Protein AF-A0A0N5BIV9-F1 (afdb_monomer)

InterPro domains:
  IPR013087 Zinc finger C2H2-type [PS00028] (27-48)
  IPR013087 Zinc finger C2H2-type [SM00355] (25-48)
  IPR013087 Zinc finger C2H2-type [SM00355] (54-78)

Structure (mmCIF, N/CA/C/O backbone):
data_AF-A0A0N5BIV9-F1
#
_entry.id   AF-A0A0N5BIV9-F1
#
loop_
_atom_site.group_PDB
_atom_site.id
_atom_site.type_symbol
_atom_site.label_atom_id
_atom_site.label_alt_id
_atom_site.label_comp_id
_atom_site.label_asym_id
_atom_site.label_entity_id
_atom_site.label_seq_id
_atom_site.pdbx_PDB_ins_code
_atom_site.Cartn_x
_atom_site.Cartn_y
_atom_site.Cartn_z
_atom_site.occupancy
_atom_site.B_iso_or_equiv
_atom_site.auth_seq_id
_atom_site.auth_comp_id
_atom_site.auth_asym_id
_atom_site.auth_atom_id
_atom_site.pdbx_PDB_model_num
ATOM 1 N N . MET A 1 1 ? 10.560 -9.118 21.657 1.00 42.44 1 MET A N 1
ATOM 2 C CA . MET A 1 1 ? 9.622 -9.494 22.736 1.00 42.44 1 MET A CA 1
ATOM 3 C C . MET A 1 1 ? 8.226 -9.372 22.147 1.00 42.44 1 MET A C 1
ATOM 5 O O . MET A 1 1 ? 7.942 -8.328 21.583 1.00 42.44 1 MET A O 1
ATOM 9 N N . THR A 1 2 ? 7.422 -10.437 22.108 1.00 49.38 2 THR A N 1
ATOM 10 C CA . THR A 1 2 ? 6.060 -10.320 21.550 1.00 49.38 2 THR A CA 1
ATOM 11 C C . THR A 1 2 ? 5.206 -9.663 22.619 1.00 49.38 2 THR A C 1
ATOM 13 O O . THR A 1 2 ? 5.054 -10.255 23.685 1.00 49.38 2 THR A O 1
ATOM 16 N N . ASP A 1 3 ? 4.745 -8.447 22.349 1.00 74.81 3 ASP A N 1
ATOM 17 C CA . ASP A 1 3 ? 4.015 -7.609 23.294 1.00 74.81 3 ASP A CA 1
ATOM 18 C C . ASP A 1 3 ? 2.795 -8.360 23.857 1.00 74.81 3 ASP A C 1
ATOM 20 O O . ASP A 1 3 ? 1.987 -8.917 23.104 1.00 74.81 3 ASP A O 1
ATOM 24 N N . ILE A 1 4 ? 2.699 -8.440 25.187 1.00 77.00 4 ILE A N 1
ATOM 25 C CA . ILE A 1 4 ? 1.570 -9.073 25.877 1.00 77.00 4 ILE A CA 1
ATOM 26 C C . ILE A 1 4 ? 0.255 -8.370 25.521 1.00 77.00 4 ILE A C 1
ATOM 28 O O . ILE A 1 4 ? -0.771 -9.039 25.414 1.00 77.00 4 ILE A O 1
ATOM 32 N N . LEU A 1 5 ? 0.305 -7.063 25.234 1.00 71.06 5 LEU A N 1
ATOM 33 C CA . LEU A 1 5 ? -0.835 -6.270 24.784 1.00 71.06 5 LEU A CA 1
ATOM 34 C C . LEU A 1 5 ? -1.328 -6.750 23.417 1.00 71.06 5 LEU A C 1
ATOM 36 O O . LEU A 1 5 ? -2.511 -7.046 23.263 1.00 71.06 5 LEU A O 1
ATOM 40 N N . PHE A 1 6 ? -0.418 -6.945 22.454 1.00 73.31 6 PHE A N 1
ATOM 41 C CA . PHE A 1 6 ? -0.764 -7.463 21.125 1.00 73.31 6 PHE A CA 1
ATOM 42 C C . PHE A 1 6 ? -1.453 -8.831 21.217 1.00 73.31 6 PHE A C 1
ATOM 44 O O . PHE A 1 6 ? -2.481 -9.066 20.585 1.00 73.31 6 PHE A O 1
ATOM 51 N N . LYS A 1 7 ? -0.902 -9.747 22.026 1.00 75.50 7 LYS A N 1
ATOM 52 C CA . LYS A 1 7 ? -1.522 -11.064 22.238 1.00 75.50 7 LYS A CA 1
ATOM 53 C C . LYS A 1 7 ? -2.877 -10.948 22.938 1.00 75.50 7 LYS A C 1
ATOM 55 O O . LYS A 1 7 ? -3.782 -11.693 22.580 1.00 75.50 7 LYS A O 1
ATOM 60 N N . GLY A 1 8 ? -3.021 -10.045 23.905 1.00 75.50 8 GLY A N 1
ATOM 61 C CA . GLY A 1 8 ? -4.286 -9.794 24.594 1.00 75.50 8 GLY A CA 1
ATOM 62 C C . GLY A 1 8 ? -5.390 -9.373 23.626 1.00 75.50 8 GLY A C 1
ATOM 63 O O . GLY A 1 8 ? -6.427 -10.027 23.576 1.00 75.50 8 GLY A O 1
ATOM 64 N N . PHE A 1 9 ? -5.138 -8.358 22.793 1.00 76.88 9 PHE A N 1
ATOM 65 C CA . PHE A 1 9 ? -6.113 -7.887 21.803 1.00 76.88 9 PHE A CA 1
ATOM 66 C C . PHE A 1 9 ? -6.500 -8.961 20.782 1.00 76.88 9 PHE A C 1
ATOM 68 O O . PHE A 1 9 ? -7.680 -9.095 20.469 1.00 76.88 9 PHE A O 1
ATOM 75 N N . MET A 1 10 ? -5.536 -9.767 20.323 1.00 75.69 10 MET A N 1
ATOM 76 C CA . MET A 1 10 ? -5.820 -10.906 19.443 1.00 75.69 10 MET A CA 1
ATOM 77 C C . MET A 1 10 ? -6.778 -11.914 20.091 1.00 75.69 10 MET A C 1
ATOM 79 O O . MET A 1 10 ? -7.756 -12.308 19.469 1.00 75.69 10 MET A O 1
ATOM 83 N N . ASN A 1 11 ? -6.531 -12.295 21.350 1.00 76.75 11 ASN A N 1
ATOM 84 C CA . ASN A 1 11 ? -7.401 -13.241 22.055 1.00 76.75 11 ASN A CA 1
ATOM 85 C C . ASN A 1 11 ? -8.810 -12.673 22.283 1.00 76.75 11 ASN A C 1
ATOM 87 O O . ASN A 1 11 ? -9.779 -13.415 22.194 1.00 76.75 11 ASN A O 1
ATOM 91 N N . ILE A 1 12 ? -8.939 -11.370 22.567 1.00 73.88 12 ILE A N 1
ATOM 92 C CA . ILE A 1 12 ? -10.255 -10.724 22.705 1.00 73.88 12 ILE A CA 1
ATOM 93 C C . ILE A 1 12 ? -11.030 -10.832 21.388 1.00 73.88 12 ILE A C 1
ATOM 95 O O . ILE A 1 12 ? -12.184 -11.241 21.406 1.00 73.88 12 ILE A O 1
ATOM 99 N N . HIS A 1 13 ? -10.401 -10.524 20.253 1.00 76.25 13 HIS A N 1
ATOM 100 C CA . HIS A 1 13 ? -11.038 -10.665 18.943 1.00 76.25 13 HIS A CA 1
ATOM 101 C C . HIS A 1 13 ? -11.454 -12.107 18.639 1.00 76.25 13 HIS A C 1
ATOM 103 O O . HIS A 1 13 ? -12.573 -12.336 18.194 1.00 76.25 13 HIS A O 1
ATOM 109 N N . ASP A 1 14 ? -10.587 -13.084 18.915 1.00 77.88 14 ASP A N 1
ATOM 110 C CA . ASP A 1 14 ? -10.895 -14.496 18.660 1.00 77.88 14 ASP A CA 1
ATOM 111 C C . ASP A 1 14 ? -12.094 -14.989 19.495 1.00 77.88 14 ASP A C 1
ATOM 113 O O . ASP A 1 14 ? -12.848 -15.851 19.046 1.00 77.88 14 ASP A O 1
ATOM 117 N N . CYS A 1 15 ? -12.300 -14.420 20.688 1.00 77.06 15 CYS A N 1
ATOM 118 C CA . CYS A 1 15 ? -13.459 -14.697 21.540 1.00 77.06 15 CYS A CA 1
ATOM 119 C C . CYS A 1 15 ? -14.730 -13.927 21.137 1.00 77.06 15 CYS A C 1
ATOM 121 O O . CYS A 1 15 ? -15.825 -14.389 21.451 1.00 77.06 15 CYS A O 1
ATOM 123 N N . PHE A 1 16 ? -14.593 -12.766 20.490 1.00 77.00 16 PHE A N 1
ATOM 124 C CA . PHE A 1 16 ? -15.677 -11.817 20.203 1.00 77.00 16 PHE A CA 1
ATOM 125 C C . PHE A 1 16 ? -15.587 -11.269 18.761 1.00 77.00 16 PHE A C 1
ATOM 127 O O . PHE A 1 16 ? -15.399 -10.062 18.570 1.00 77.00 16 PHE A O 1
ATOM 134 N N . PRO A 1 17 ? -15.674 -12.130 17.730 1.00 74.06 17 PRO A N 1
ATOM 135 C CA . PRO A 1 17 ? -15.401 -11.758 16.338 1.00 74.06 17 PRO A CA 1
ATOM 136 C C . PRO A 1 17 ? -16.396 -10.748 15.739 1.00 74.06 17 PRO A C 1
ATOM 138 O O . PRO A 1 17 ? -16.116 -10.136 14.710 1.00 74.06 17 PRO A O 1
ATOM 141 N N . GLU A 1 18 ? -17.565 -10.574 16.350 1.00 73.56 18 GLU A N 1
ATOM 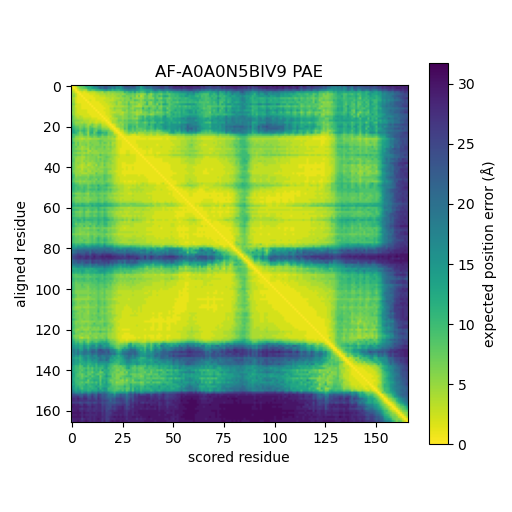142 C CA . GLU A 1 18 ? -18.606 -9.632 15.937 1.00 73.56 18 GLU A CA 1
ATOM 143 C C . GLU A 1 18 ? -18.334 -8.182 16.372 1.00 73.56 18 GLU A C 1
ATOM 145 O O . GLU A 1 18 ? -18.956 -7.256 15.846 1.00 73.56 18 GLU A O 1
ATOM 150 N N . TYR A 1 19 ? -17.400 -7.964 17.305 1.00 68.31 19 TYR A N 1
ATOM 151 C CA . TYR A 1 19 ? -17.056 -6.641 17.819 1.00 68.31 19 TYR A CA 1
ATOM 152 C C . TYR A 1 19 ? -15.737 -6.128 17.230 1.00 68.31 19 TYR A C 1
ATOM 154 O O . TYR A 1 19 ? -14.719 -6.820 17.202 1.00 68.31 19 TYR A O 1
ATOM 162 N N . VAL A 1 20 ? -15.721 -4.858 16.811 1.00 64.44 20 VAL A N 1
ATOM 163 C CA . VAL A 1 20 ? -14.498 -4.199 16.327 1.00 64.44 20 VAL A CA 1
ATOM 164 C C . VAL A 1 20 ? -13.609 -3.825 17.515 1.00 64.44 20 VAL A C 1
ATOM 166 O O . VAL A 1 20 ? -13.889 -2.873 18.247 1.00 64.44 20 VAL A O 1
ATOM 169 N N . VAL A 1 21 ? -12.505 -4.550 17.694 1.00 65.06 21 VAL A N 1
ATOM 170 C CA . VAL A 1 21 ? -11.506 -4.283 18.741 1.00 65.06 21 VAL A CA 1
ATOM 171 C C . VAL A 1 21 ? -10.509 -3.223 18.270 1.00 65.06 21 VAL A C 1
ATOM 173 O O . VAL A 1 21 ? -9.373 -3.530 17.914 1.00 65.06 21 VAL A O 1
ATOM 176 N N . CYS A 1 22 ? -10.925 -1.955 18.302 1.00 65.19 22 CYS A N 1
ATOM 177 C CA . CYS A 1 22 ? -10.060 -0.835 17.928 1.00 65.19 22 CYS A CA 1
ATOM 178 C C . CYS A 1 22 ? -8.778 -0.841 18.777 1.00 65.19 22 CYS A C 1
ATOM 180 O O . CYS A 1 22 ? -8.803 -0.550 19.972 1.00 65.19 22 CYS A O 1
ATOM 182 N N . SER A 1 23 ? -7.662 -1.197 18.148 1.00 68.50 23 SER A N 1
ATOM 183 C CA . SER A 1 23 ? -6.342 -1.287 18.768 1.00 68.50 23 SER A CA 1
ATOM 184 C C . SER A 1 23 ? -5.315 -0.631 17.859 1.00 68.50 23 SER A C 1
ATOM 186 O O . SER A 1 23 ? -5.532 -0.477 16.657 1.00 68.50 23 SER A O 1
ATOM 188 N N . ASP A 1 24 ? -4.173 -0.277 18.431 1.00 70.44 24 ASP A N 1
ATOM 189 C CA . ASP A 1 24 ? -3.057 0.362 17.738 1.00 70.44 24 ASP A CA 1
ATOM 190 C C . ASP A 1 24 ? -2.395 -0.514 16.664 1.00 70.44 24 ASP A C 1
ATOM 192 O O . ASP A 1 24 ? -1.540 -0.054 15.909 1.00 70.44 24 ASP A O 1
ATOM 196 N N . PHE A 1 25 ? -2.814 -1.780 16.571 1.00 82.06 25 PHE A N 1
ATOM 197 C CA . PHE A 1 25 ? -2.271 -2.782 15.664 1.00 82.06 25 PHE A CA 1
ATOM 198 C C . PHE A 1 25 ? -3.262 -3.279 14.607 1.00 82.06 25 PHE A C 1
ATOM 200 O O . PHE A 1 25 ? -2.867 -4.101 13.776 1.00 82.06 25 PHE A O 1
ATOM 207 N N . GLN A 1 26 ? -4.526 -2.846 14.636 1.00 84.38 26 GLN A N 1
ATOM 208 C CA . GLN A 1 26 ? -5.590 -3.391 13.787 1.00 84.38 26 GLN A CA 1
ATOM 209 C C . GLN A 1 26 ? -6.004 -2.412 12.687 1.00 84.38 26 GLN A C 1
ATOM 211 O O . GLN A 1 26 ? -6.285 -1.247 12.954 1.00 84.38 26 GLN A O 1
ATOM 216 N N . CYS A 1 27 ? -6.094 -2.905 11.449 1.00 88.31 27 CYS A N 1
ATOM 217 C CA . CYS A 1 27 ? -6.726 -2.163 10.365 1.00 88.31 27 CYS A CA 1
ATOM 218 C C . CYS A 1 27 ? -8.238 -2.124 10.593 1.00 88.31 27 CYS A C 1
ATOM 220 O O . CYS A 1 27 ? -8.877 -3.177 10.614 1.00 88.31 27 CYS A O 1
ATOM 222 N N . ILE A 1 28 ? -8.817 -0.931 10.712 1.00 86.19 28 ILE A N 1
ATOM 223 C CA . ILE A 1 28 ? -10.250 -0.786 11.006 1.00 86.19 28 ILE A CA 1
ATOM 224 C C . ILE A 1 28 ? -11.161 -1.207 9.844 1.00 86.19 28 ILE A C 1
ATOM 226 O O . ILE A 1 28 ? -12.323 -1.519 10.070 1.00 86.19 28 ILE A O 1
ATOM 230 N N . GLU A 1 29 ? -10.649 -1.236 8.609 1.00 86.62 29 GLU A N 1
ATOM 231 C CA . GLU A 1 29 ? -11.449 -1.603 7.433 1.00 86.62 29 GLU A CA 1
ATOM 232 C C . GLU A 1 29 ? -11.529 -3.123 7.233 1.00 86.62 29 GLU A C 1
ATOM 234 O O . GLU A 1 29 ? -12.588 -3.648 6.903 1.00 86.62 29 GLU A O 1
ATOM 239 N N . CYS A 1 30 ? -10.422 -3.851 7.431 1.00 88.38 30 CYS A N 1
ATOM 240 C CA . CYS A 1 30 ? -10.367 -5.296 7.164 1.00 88.38 30 CYS A CA 1
ATOM 241 C C . CYS A 1 30 ? -10.124 -6.173 8.401 1.00 88.38 30 CYS A C 1
ATOM 243 O O . CYS A 1 30 ? -10.023 -7.393 8.274 1.00 88.38 30 CYS A O 1
ATOM 245 N N . GLY A 1 31 ? -9.963 -5.571 9.580 1.00 84.38 31 GLY A N 1
ATOM 246 C CA . GLY A 1 31 ? -9.767 -6.264 10.853 1.00 84.38 31 GLY A CA 1
ATOM 247 C C . GLY A 1 31 ? -8.408 -6.950 11.029 1.00 84.38 31 GLY A C 1
ATOM 248 O O . GLY A 1 31 ? -8.179 -7.585 12.056 1.00 84.38 31 GLY A O 1
ATOM 249 N N . ARG A 1 32 ? -7.485 -6.852 10.058 1.00 86.62 32 ARG A N 1
ATOM 250 C CA . ARG A 1 32 ? -6.174 -7.523 10.121 1.00 86.62 32 ARG A CA 1
ATOM 251 C C . ARG A 1 32 ? -5.216 -6.836 11.092 1.00 86.62 32 ARG A C 1
ATOM 253 O O . ARG A 1 32 ? -5.141 -5.610 11.143 1.00 86.62 32 ARG A O 1
ATOM 260 N N . TYR A 1 33 ? -4.417 -7.649 11.780 1.00 86.50 33 TYR A N 1
ATOM 261 C CA . TYR A 1 33 ? -3.467 -7.208 12.799 1.00 86.50 33 TYR A CA 1
ATOM 262 C 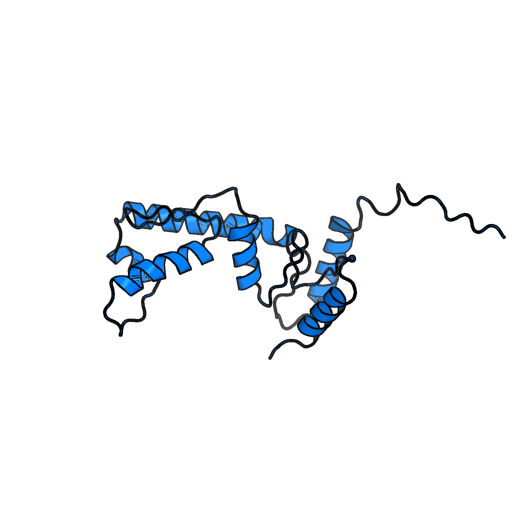C . TYR A 1 33 ? -2.019 -7.182 12.303 1.00 86.50 33 TYR A C 1
ATOM 264 O O . TYR A 1 33 ? -1.558 -8.104 11.625 1.00 86.50 33 TYR A O 1
ATOM 272 N N . TYR A 1 34 ? -1.266 -6.163 12.720 1.00 87.31 34 TYR A N 1
ATOM 273 C CA . TYR A 1 34 ? 0.121 -5.942 12.321 1.00 87.31 34 TYR A CA 1
ATOM 274 C C . TYR A 1 34 ? 0.983 -5.521 13.508 1.00 87.31 34 TYR A C 1
ATOM 276 O O . TYR A 1 34 ? 0.724 -4.531 14.175 1.00 87.31 34 TYR A O 1
ATOM 284 N N . ARG A 1 35 ? 2.085 -6.240 13.732 1.00 81.25 35 ARG A N 1
ATOM 285 C CA . ARG A 1 35 ? 2.996 -6.008 14.871 1.00 81.25 35 ARG A CA 1
ATOM 286 C C . ARG A 1 35 ? 3.977 -4.847 14.677 1.00 81.25 35 ARG A C 1
ATOM 288 O O . ARG A 1 35 ? 4.906 -4.702 15.461 1.00 81.25 35 ARG A O 1
ATOM 295 N N . SER A 1 36 ? 3.882 -4.107 13.574 1.00 85.06 36 SER A N 1
ATOM 296 C CA . SER A 1 36 ? 4.815 -3.018 13.274 1.00 85.06 36 SER A CA 1
ATOM 297 C C . SER A 1 36 ? 4.218 -2.020 12.291 1.00 85.06 36 SER A C 1
ATOM 299 O O . SER A 1 36 ? 3.517 -2.418 11.359 1.00 85.06 36 SER A O 1
ATOM 301 N N . VAL A 1 37 ? 4.617 -0.752 12.422 1.00 87.19 37 VAL A N 1
ATOM 302 C CA . VAL A 1 37 ? 4.273 0.329 11.481 1.00 87.19 37 VAL A CA 1
ATOM 303 C C . VAL A 1 37 ? 4.675 -0.020 10.047 1.00 87.19 37 VAL A C 1
ATOM 305 O O . VAL A 1 37 ? 3.921 0.221 9.109 1.00 87.19 37 VAL A O 1
ATOM 308 N N . LYS A 1 38 ? 5.835 -0.663 9.852 1.00 89.56 38 LYS A N 1
ATOM 309 C CA . LYS A 1 38 ? 6.255 -1.145 8.526 1.00 89.56 38 LYS A CA 1
ATOM 310 C C . LYS A 1 38 ? 5.258 -2.157 7.949 1.00 89.56 38 LYS A C 1
ATOM 312 O O . LYS A 1 38 ? 4.935 -2.079 6.769 1.00 89.56 38 LYS A O 1
ATOM 317 N N . GLY A 1 39 ? 4.764 -3.085 8.770 1.00 91.50 39 GLY A N 1
ATOM 318 C CA . GLY A 1 39 ? 3.742 -4.058 8.374 1.00 91.50 39 GLY A CA 1
ATOM 319 C C . GLY A 1 39 ? 2.396 -3.409 8.043 1.00 91.50 39 GLY A C 1
ATOM 320 O O . GLY A 1 39 ? 1.764 -3.795 7.066 1.00 91.50 39 GLY A O 1
ATOM 321 N N . MET A 1 40 ? 2.002 -2.380 8.793 1.00 91.88 40 MET A N 1
ATOM 322 C CA . MET A 1 40 ? 0.794 -1.590 8.527 1.00 91.88 40 MET A CA 1
ATOM 323 C C . MET A 1 40 ? 0.896 -0.836 7.194 1.00 91.88 40 MET A C 1
ATOM 325 O O . MET A 1 40 ? 0.006 -0.937 6.355 1.00 91.88 40 MET A O 1
ATOM 329 N N . LYS A 1 41 ? 2.017 -0.141 6.951 1.00 93.50 41 LYS A N 1
ATOM 330 C CA . LYS A 1 41 ? 2.281 0.574 5.687 1.00 93.50 41 LYS A CA 1
ATOM 331 C C . LYS A 1 41 ? 2.329 -0.375 4.496 1.00 93.50 41 LYS A C 1
ATOM 333 O O . LYS A 1 41 ? 1.766 -0.073 3.447 1.00 93.50 41 LYS A O 1
ATOM 338 N N . TYR A 1 42 ? 2.963 -1.537 4.675 1.00 94.62 42 TYR A N 1
ATOM 339 C CA . TYR A 1 42 ? 2.914 -2.626 3.706 1.00 94.62 42 TYR A CA 1
ATOM 340 C C . TYR A 1 42 ? 1.446 -2.974 3.408 1.00 94.62 42 TYR A C 1
ATOM 342 O O . TYR A 1 42 ? 0.996 -2.854 2.273 1.00 94.62 42 TYR A O 1
ATOM 350 N N . HIS A 1 43 ? 0.661 -3.325 4.419 1.00 95.00 43 HIS A N 1
ATOM 351 C CA . HIS A 1 43 ? -0.738 -3.693 4.233 1.00 95.00 43 HIS A CA 1
ATOM 352 C C . HIS A 1 43 ? -1.568 -2.641 3.487 1.00 95.00 43 HIS A C 1
ATOM 354 O O . HIS A 1 43 ? -2.210 -2.991 2.496 1.00 95.00 43 HIS A O 1
ATOM 360 N N . ILE A 1 44 ? -1.506 -1.372 3.900 1.00 95.50 44 ILE A N 1
ATOM 361 C CA . ILE A 1 44 ? -2.229 -0.278 3.237 1.00 95.50 44 ILE A CA 1
ATOM 362 C C . ILE A 1 44 ? -1.855 -0.214 1.757 1.00 95.50 44 ILE A C 1
ATOM 364 O O . ILE A 1 44 ? -2.739 -0.180 0.906 1.00 95.50 44 ILE A O 1
ATOM 368 N N . GLY A 1 45 ? -0.556 -0.258 1.443 1.00 95.62 45 GLY A N 1
ATOM 369 C CA . GLY A 1 45 ? -0.062 -0.194 0.069 1.00 95.62 45 GLY A CA 1
ATOM 370 C C . GLY A 1 45 ? -0.579 -1.312 -0.846 1.00 95.62 45 GLY A C 1
ATOM 371 O O . GLY A 1 45 ? -0.712 -1.097 -2.043 1.00 95.62 45 GLY A O 1
ATOM 372 N N . VAL A 1 46 ? -0.881 -2.499 -0.312 1.00 93.81 46 VAL A N 1
ATOM 373 C CA . VAL A 1 46 ? -1.398 -3.630 -1.113 1.00 93.81 46 VAL A CA 1
ATOM 374 C C . VAL A 1 46 ? -2.907 -3.673 -1.167 1.00 93.81 46 VAL A C 1
ATOM 376 O O . VAL A 1 46 ? -3.465 -4.008 -2.205 1.00 93.81 46 VAL A O 1
ATOM 379 N N . CYS A 1 47 ? -3.553 -3.441 -0.031 1.00 94.75 47 CYS A N 1
ATOM 380 C CA . CYS A 1 47 ? -4.963 -3.763 0.132 1.00 94.75 47 CYS A CA 1
ATOM 381 C C . CYS A 1 47 ? -5.872 -2.558 -0.097 1.00 94.75 47 CYS A C 1
ATOM 383 O O . CYS A 1 47 ? -7.016 -2.750 -0.493 1.00 94.75 47 CYS A O 1
ATOM 385 N N . HIS A 1 48 ? -5.381 -1.343 0.153 1.00 94.81 48 HIS A N 1
ATOM 386 C CA . HIS A 1 48 ? -6.239 -0.159 0.237 1.00 94.81 48 HIS A CA 1
ATOM 387 C C . HIS A 1 48 ? -5.763 1.012 -0.631 1.00 94.81 48 HIS A C 1
ATOM 389 O O . HIS A 1 48 ? -6.560 1.849 -1.057 1.00 94.81 48 HIS A O 1
ATOM 395 N N . GLN A 1 49 ? -4.469 1.085 -0.937 1.00 93.88 49 GLN A N 1
ATOM 396 C CA . GLN A 1 49 ? -3.930 2.080 -1.850 1.00 93.88 49 GLN A CA 1
ATOM 397 C C . GLN A 1 49 ? -4.212 1.652 -3.296 1.00 93.88 49 GLN A C 1
ATOM 399 O O . GLN A 1 49 ? -3.623 0.696 -3.786 1.00 93.88 49 GLN A O 1
ATOM 404 N N . ASN A 1 50 ? -5.087 2.396 -3.979 1.00 92.19 50 ASN A N 1
ATOM 405 C CA . ASN A 1 50 ? -5.427 2.165 -5.393 1.00 92.19 50 ASN A CA 1
ATOM 406 C C . ASN A 1 50 ? -5.183 3.395 -6.289 1.00 92.19 50 ASN A C 1
ATOM 408 O O . ASN A 1 50 ? -5.522 3.392 -7.469 1.00 92.19 50 ASN A O 1
ATOM 412 N N . VAL A 1 51 ? -4.619 4.475 -5.736 1.00 94.81 51 VAL A N 1
ATOM 413 C CA . VAL A 1 51 ? -4.442 5.762 -6.439 1.00 94.81 51 VAL A CA 1
ATOM 414 C C . VAL A 1 51 ? -3.217 5.752 -7.354 1.00 94.81 51 VAL A C 1
ATOM 416 O O . VAL A 1 51 ? -3.194 6.415 -8.387 1.00 94.81 51 VAL A O 1
ATOM 419 N N . ILE A 1 52 ? -2.172 5.026 -6.961 1.00 95.75 52 ILE A N 1
ATOM 420 C CA . ILE A 1 52 ? -0.888 4.969 -7.660 1.00 95.75 52 ILE A CA 1
ATOM 421 C C . ILE A 1 52 ? -0.646 3.515 -8.004 1.00 95.75 52 ILE A C 1
ATOM 423 O O . ILE A 1 52 ? -0.746 2.653 -7.145 1.00 95.75 52 ILE A O 1
ATOM 427 N N . THR A 1 53 ? -0.305 3.242 -9.255 1.00 96.62 53 THR A N 1
ATOM 428 C CA . THR A 1 53 ? 0.163 1.919 -9.657 1.00 96.62 53 THR A CA 1
ATOM 429 C C . THR A 1 53 ? 1.670 1.971 -9.828 1.00 96.62 53 THR A C 1
ATOM 431 O O . THR A 1 53 ? 2.184 2.748 -10.630 1.00 96.62 53 THR A O 1
ATOM 434 N N . ILE A 1 54 ? 2.372 1.144 -9.065 1.00 97.44 54 ILE A N 1
ATOM 435 C CA . ILE A 1 54 ? 3.808 0.926 -9.180 1.00 97.44 54 ILE A CA 1
ATOM 436 C C . ILE A 1 54 ? 4.000 -0.330 -10.020 1.00 97.44 54 ILE A C 1
ATOM 438 O O . ILE A 1 54 ? 3.635 -1.425 -9.590 1.00 97.44 54 ILE A O 1
ATOM 442 N N . ASN A 1 55 ? 4.559 -0.161 -11.214 1.00 97.69 55 ASN A N 1
ATOM 443 C CA . ASN A 1 55 ? 4.888 -1.265 -12.111 1.00 97.69 55 ASN A CA 1
ATOM 444 C C . ASN A 1 55 ? 6.304 -1.771 -11.833 1.00 97.69 55 ASN A C 1
ATOM 446 O O . ASN A 1 55 ? 7.183 -0.995 -11.453 1.00 97.69 55 ASN A O 1
ATOM 450 N N . CYS A 1 56 ? 6.534 -3.064 -12.047 1.00 97.44 56 CYS A N 1
ATOM 451 C CA . CYS A 1 56 ? 7.882 -3.616 -12.035 1.00 97.44 56 CYS A CA 1
ATOM 452 C C . CYS A 1 56 ? 8.747 -2.975 -13.146 1.00 97.44 56 CYS A C 1
ATOM 454 O O . CYS A 1 56 ? 8.259 -2.812 -14.262 1.00 97.44 56 CYS A O 1
ATOM 456 N N . PRO A 1 57 ? 10.017 -2.614 -12.875 1.00 97.19 57 PRO A N 1
ATOM 457 C CA . PRO A 1 57 ? 10.898 -1.995 -13.869 1.00 97.19 57 PRO A CA 1
ATOM 458 C C . PRO A 1 57 ? 11.589 -3.000 -14.802 1.00 97.19 57 PRO A C 1
ATOM 460 O O . PRO A 1 57 ? 12.294 -2.583 -15.722 1.00 97.19 57 PRO A O 1
ATOM 463 N N . PHE A 1 58 ? 11.449 -4.303 -14.541 1.00 95.75 58 PHE A N 1
ATOM 464 C CA . PHE A 1 58 ? 12.015 -5.359 -15.376 1.00 95.75 58 PHE A CA 1
ATOM 465 C C . PHE A 1 58 ? 11.123 -5.610 -16.591 1.00 95.75 58 PHE A C 1
ATOM 467 O O . PHE A 1 58 ? 9.908 -5.763 -16.458 1.00 95.75 58 PHE A O 1
ATOM 474 N N . GLU A 1 59 ? 11.747 -5.706 -17.762 1.00 92.19 59 GLU A N 1
ATOM 475 C CA . GLU A 1 59 ? 11.063 -6.084 -18.998 1.00 92.19 59 GLU A CA 1
ATOM 476 C C . GLU A 1 59 ? 10.408 -7.468 -18.850 1.00 92.19 59 GLU A C 1
ATOM 478 O O . GLU A 1 59 ? 10.972 -8.374 -18.232 1.00 92.19 59 GLU A O 1
ATOM 483 N N . ASN A 1 60 ? 9.223 -7.642 -19.442 1.00 91.12 60 ASN A N 1
ATOM 484 C CA . ASN A 1 60 ? 8.421 -8.874 -19.371 1.00 91.12 60 ASN A CA 1
ATOM 485 C C . ASN A 1 60 ? 7.955 -9.266 -17.955 1.00 91.12 60 ASN A C 1
ATOM 487 O O . ASN A 1 60 ? 7.800 -10.450 -17.650 1.00 91.12 60 ASN A O 1
ATOM 491 N N . CYS A 1 61 ? 7.722 -8.286 -17.080 1.00 95.81 61 CYS A N 1
ATOM 492 C CA . CYS A 1 61 ? 7.135 -8.517 -15.766 1.00 95.81 61 CYS A CA 1
ATOM 493 C C . CYS A 1 61 ? 5.857 -7.693 -15.563 1.00 95.81 61 CYS A C 1
ATOM 495 O O . CYS A 1 61 ? 5.914 -6.489 -15.335 1.00 95.81 61 CYS A O 1
ATOM 497 N N . ASP A 1 62 ? 4.706 -8.367 -15.529 1.00 96.69 62 ASP A N 1
ATOM 498 C CA . ASP A 1 62 ? 3.388 -7.727 -15.364 1.00 96.69 62 ASP A CA 1
ATOM 499 C C . ASP A 1 62 ? 3.018 -7.433 -13.898 1.00 96.69 62 ASP A C 1
ATOM 501 O O . ASP A 1 62 ? 1.874 -7.097 -13.573 1.00 96.69 62 ASP A O 1
ATOM 505 N N . PHE A 1 63 ? 3.972 -7.585 -12.975 1.00 97.06 63 PHE A N 1
ATOM 506 C CA . PHE A 1 63 ? 3.736 -7.306 -11.565 1.00 97.06 63 PHE A CA 1
ATOM 507 C C . PHE A 1 63 ? 3.468 -5.817 -11.335 1.00 97.06 63 PHE A C 1
ATOM 509 O O . PHE A 1 63 ? 4.226 -4.946 -11.775 1.00 97.06 63 PHE A O 1
ATOM 516 N N . LYS A 1 64 ? 2.424 -5.543 -10.552 1.00 95.94 64 LYS A N 1
ATOM 517 C CA . LYS A 1 64 ? 2.020 -4.201 -10.142 1.00 95.94 64 LYS A CA 1
ATOM 518 C C . LYS A 1 64 ? 1.484 -4.192 -8.716 1.00 95.94 64 LYS A C 1
ATOM 520 O O . LYS A 1 64 ? 0.930 -5.184 -8.245 1.00 95.94 64 LYS A O 1
ATOM 525 N N . THR A 1 65 ? 1.640 -3.068 -8.028 1.00 95.44 65 THR A N 1
ATOM 526 C CA . THR A 1 65 ? 1.185 -2.883 -6.641 1.00 95.44 65 THR A CA 1
ATOM 527 C C . THR A 1 65 ? 0.936 -1.405 -6.332 1.00 95.44 65 THR A C 1
ATOM 529 O O . THR A 1 65 ? 1.415 -0.542 -7.065 1.00 95.44 65 THR A O 1
ATOM 532 N N . GLY A 1 66 ? 0.210 -1.100 -5.255 1.00 93.56 66 GLY A N 1
ATOM 533 C CA . GLY A 1 66 ? 0.041 0.267 -4.750 1.00 93.56 66 GLY A CA 1
ATOM 534 C C . GLY A 1 66 ? 1.117 0.710 -3.748 1.00 93.56 66 GLY A C 1
ATOM 535 O O . GLY A 1 66 ? 1.209 1.892 -3.411 1.00 93.56 66 GLY A O 1
ATOM 536 N N . GLY A 1 67 ? 1.956 -0.219 -3.264 1.00 91.88 67 GLY A N 1
ATOM 537 C CA . GLY A 1 67 ? 2.909 0.024 -2.176 1.00 91.88 67 GLY A CA 1
ATOM 538 C C . GLY A 1 67 ? 4.381 -0.144 -2.563 1.00 91.88 67 GLY A C 1
ATOM 539 O O . GLY A 1 67 ? 4.792 -1.161 -3.127 1.00 91.88 67 GLY A O 1
ATOM 540 N N . GLY A 1 68 ? 5.213 0.838 -2.199 1.00 93.00 68 GLY A N 1
ATOM 541 C CA . GLY A 1 68 ? 6.648 0.819 -2.503 1.00 93.00 68 GLY A CA 1
ATOM 542 C C . GLY A 1 68 ? 7.408 -0.302 -1.787 1.00 93.00 68 GLY A C 1
ATOM 543 O O . GLY A 1 68 ? 8.362 -0.854 -2.331 1.00 93.00 68 GLY A O 1
ATOM 544 N N . TYR A 1 69 ? 6.975 -0.706 -0.587 1.00 91.06 69 TYR A N 1
ATOM 545 C CA . TYR A 1 69 ? 7.600 -1.818 0.139 1.00 91.06 69 TYR A CA 1
ATOM 546 C C . TYR A 1 69 ? 7.502 -3.146 -0.621 1.00 91.06 69 TYR A C 1
ATOM 548 O O . TYR A 1 69 ? 8.469 -3.906 -0.652 1.00 91.06 69 TYR A O 1
ATOM 556 N N . GLN A 1 70 ? 6.359 -3.414 -1.245 1.00 91.50 70 GLN A N 1
ATOM 557 C CA . GLN A 1 70 ? 6.096 -4.614 -2.035 1.00 91.50 70 GLN A CA 1
ATOM 558 C C . GLN A 1 70 ? 6.811 -4.589 -3.356 1.00 91.50 70 GLN A C 1
ATOM 560 O O . GLN A 1 70 ? 7.372 -5.601 -3.756 1.00 91.50 70 GLN A O 1
ATOM 565 N N . ALA A 1 71 ? 6.791 -3.435 -4.014 1.00 94.81 71 ALA A N 1
ATOM 566 C CA . ALA A 1 71 ? 7.520 -3.228 -5.246 1.00 94.81 71 ALA A CA 1
ATOM 567 C C . ALA A 1 71 ? 9.008 -3.545 -5.027 1.00 94.81 71 ALA A C 1
ATOM 569 O O . ALA A 1 71 ? 9.587 -4.348 -5.755 1.00 94.81 71 ALA A O 1
ATOM 570 N N . ASN A 1 72 ? 9.586 -3.023 -3.939 1.00 93.44 72 ASN A N 1
ATOM 571 C CA . ASN A 1 72 ? 10.961 -3.302 -3.531 1.00 93.44 72 ASN A CA 1
ATOM 572 C C . ASN A 1 72 ? 11.215 -4.774 -3.177 1.00 93.44 72 ASN A C 1
ATOM 574 O O . ASN A 1 72 ? 12.289 -5.297 -3.457 1.00 93.44 72 ASN A O 1
ATOM 578 N N . ASP A 1 73 ? 10.262 -5.458 -2.546 1.00 91.00 73 ASP A N 1
ATOM 579 C CA . ASP A 1 73 ? 10.420 -6.882 -2.243 1.00 91.00 73 ASP A CA 1
ATOM 580 C C . ASP A 1 73 ? 10.327 -7.756 -3.498 1.00 91.00 73 ASP A C 1
ATOM 582 O O . ASP A 1 73 ? 11.120 -8.678 -3.685 1.00 91.00 73 ASP A O 1
ATOM 586 N N . HIS A 1 74 ? 9.430 -7.395 -4.412 1.00 93.81 74 HIS A N 1
ATOM 587 C CA . HIS A 1 74 ? 9.272 -8.048 -5.698 1.00 93.81 74 HIS A CA 1
ATOM 588 C C . HIS A 1 74 ? 10.535 -7.932 -6.563 1.00 93.81 74 HIS A C 1
ATOM 590 O O . HIS A 1 74 ? 11.007 -8.950 -7.068 1.00 93.81 74 HIS A O 1
ATOM 596 N N . ILE A 1 75 ? 11.141 -6.746 -6.707 1.00 94.44 75 ILE A N 1
ATOM 597 C CA . ILE A 1 75 ? 12.346 -6.593 -7.548 1.00 94.44 75 ILE A CA 1
ATOM 598 C C . ILE A 1 75 ? 13.533 -7.415 -7.037 1.00 94.44 75 ILE A C 1
ATOM 600 O O . ILE A 1 75 ? 14.306 -7.928 -7.843 1.00 94.44 75 ILE A O 1
ATOM 604 N N . ARG A 1 76 ? 13.640 -7.655 -5.720 1.00 91.50 76 ARG A N 1
ATOM 605 C CA . ARG A 1 76 ? 14.679 -8.544 -5.173 1.00 91.50 76 ARG A CA 1
ATOM 606 C C . ARG A 1 76 ? 14.563 -9.961 -5.728 1.00 91.50 76 ARG A C 1
ATOM 608 O O . ARG A 1 76 ? 15.572 -10.652 -5.802 1.00 91.50 76 ARG A O 1
ATOM 615 N N . THR A 1 77 ? 13.369 -10.407 -6.125 1.00 91.25 77 THR A N 1
ATOM 616 C CA . THR A 1 77 ? 13.182 -11.730 -6.744 1.00 91.25 77 THR A CA 1
ATOM 617 C C . THR A 1 77 ? 13.814 -11.819 -8.131 1.00 91.25 77 THR A C 1
ATOM 619 O O . THR A 1 77 ? 14.334 -12.873 -8.486 1.00 91.25 77 THR A O 1
ATOM 622 N N . HIS A 1 78 ? 13.841 -10.717 -8.885 1.00 91.25 78 HIS A N 1
ATOM 623 C CA . HIS A 1 78 ? 14.565 -10.634 -10.153 1.00 91.25 78 HIS A CA 1
ATOM 624 C C . HIS A 1 78 ? 16.063 -10.572 -9.910 1.00 91.25 78 HIS A C 1
ATOM 626 O O . HIS A 1 78 ? 16.825 -11.328 -10.501 1.00 91.25 78 HIS A O 1
ATOM 632 N N . MET A 1 79 ? 16.494 -9.715 -8.991 1.00 87.69 79 MET A N 1
ATOM 633 C CA . MET A 1 79 ? 17.918 -9.485 -8.775 1.00 87.69 79 MET A CA 1
ATOM 634 C C . MET A 1 79 ? 18.621 -10.710 -8.174 1.00 87.69 79 MET A C 1
ATOM 636 O O . MET A 1 79 ? 19.715 -11.053 -8.600 1.00 87.69 79 MET A O 1
ATOM 640 N N . LYS A 1 80 ? 17.963 -11.449 -7.269 1.00 84.56 80 LYS A N 1
ATOM 641 C CA . LYS A 1 80 ? 18.487 -12.721 -6.740 1.00 84.56 80 LYS A CA 1
ATOM 642 C C . LYS A 1 80 ? 18.620 -13.810 -7.805 1.00 84.56 80 LYS A C 1
ATOM 644 O O . LYS A 1 80 ? 19.515 -14.630 -7.698 1.00 84.56 80 LYS A O 1
ATOM 649 N N . LYS A 1 81 ? 17.744 -13.833 -8.817 1.00 72.44 81 LYS A N 1
ATOM 650 C CA . LYS A 1 81 ? 17.848 -14.786 -9.939 1.00 72.44 81 LYS A CA 1
ATOM 651 C C . LYS A 1 81 ? 19.020 -14.476 -10.873 1.00 72.44 81 LYS A C 1
ATOM 653 O O . LYS A 1 81 ? 19.439 -15.359 -11.608 1.00 72.44 81 LYS A O 1
ATOM 658 N N . ASN A 1 82 ? 19.507 -13.236 -10.859 1.00 64.94 82 ASN A N 1
ATOM 659 C CA . ASN A 1 82 ? 20.595 -12.765 -11.714 1.00 64.94 82 ASN A CA 1
ATOM 660 C C . ASN A 1 82 ? 21.947 -12.669 -10.980 1.00 64.94 82 ASN A C 1
ATOM 662 O O . ASN A 1 82 ? 22.948 -12.356 -11.616 1.00 64.94 82 ASN A O 1
ATOM 666 N N . ALA A 1 83 ? 21.987 -12.915 -9.667 1.00 63.69 83 ALA A N 1
ATOM 667 C CA . ALA A 1 83 ? 23.200 -12.863 -8.856 1.00 63.69 83 ALA A CA 1
ATOM 668 C C . ALA A 1 83 ? 23.700 -14.278 -8.523 1.00 63.69 83 ALA A C 1
ATOM 670 O O . ALA A 1 83 ? 22.898 -15.158 -8.207 1.00 63.69 83 ALA A O 1
ATOM 671 N N . ASP A 1 84 ? 25.022 -14.483 -8.525 1.00 60.34 84 ASP A N 1
ATOM 672 C CA . ASP A 1 84 ? 25.637 -15.674 -7.927 1.00 60.34 84 ASP A CA 1
ATOM 673 C C . ASP A 1 84 ? 25.216 -15.784 -6.449 1.00 60.34 84 ASP A C 1
ATOM 675 O O . ASP A 1 84 ? 25.158 -14.771 -5.744 1.00 60.34 84 ASP A O 1
ATOM 679 N N . GLU A 1 85 ? 24.952 -17.007 -5.965 1.00 57.12 85 GLU A N 1
ATOM 680 C CA . GLU A 1 85 ? 24.280 -17.348 -4.686 1.00 57.12 85 GLU A CA 1
ATOM 681 C C . GLU A 1 85 ? 24.841 -16.678 -3.408 1.00 57.12 85 GLU A C 1
ATOM 683 O O . GLU A 1 85 ? 24.259 -16.791 -2.328 1.00 57.12 85 GLU A O 1
ATOM 688 N N . LYS A 1 86 ? 25.969 -15.967 -3.500 1.00 54.44 86 LYS A N 1
ATOM 689 C CA . LYS A 1 86 ? 26.703 -15.368 -2.384 1.00 54.44 86 LYS A CA 1
ATOM 690 C C . LYS A 1 86 ? 26.499 -13.857 -2.208 1.00 54.44 86 LYS A C 1
ATOM 692 O O . LYS A 1 86 ? 26.938 -13.327 -1.187 1.00 54.44 86 LYS A O 1
ATOM 697 N N . HIS A 1 87 ? 25.865 -13.158 -3.154 1.00 57.72 87 HIS A N 1
ATOM 698 C CA . HIS A 1 87 ? 25.701 -11.702 -3.071 1.00 57.72 87 HIS A CA 1
ATOM 699 C C . HIS A 1 87 ? 24.375 -11.290 -2.415 1.00 57.72 87 HIS A C 1
ATOM 701 O O . HIS A 1 87 ? 23.283 -11.609 -2.886 1.00 57.72 87 HIS A O 1
ATOM 707 N N . LEU A 1 88 ? 24.469 -10.527 -1.321 1.00 62.38 88 LEU A N 1
ATOM 708 C CA . LEU A 1 88 ? 23.332 -9.790 -0.775 1.00 62.38 88 LEU A CA 1
ATOM 709 C C . LEU A 1 88 ? 22.978 -8.675 -1.756 1.00 62.38 88 LEU A C 1
ATOM 711 O O . LEU A 1 88 ? 23.740 -7.727 -1.909 1.00 62.38 88 LEU A O 1
ATOM 715 N N . VAL A 1 89 ? 21.835 -8.808 -2.421 1.00 71.25 89 VAL A N 1
ATOM 716 C CA . VAL A 1 89 ? 21.364 -7.804 -3.373 1.00 71.25 89 VAL A CA 1
ATOM 717 C C . VAL A 1 89 ? 20.572 -6.711 -2.646 1.00 71.25 89 VAL A C 1
ATOM 719 O O . VAL A 1 89 ? 19.568 -7.009 -1.985 1.00 71.25 89 VAL A O 1
ATOM 722 N N . SER A 1 90 ? 21.016 -5.456 -2.766 1.00 81.75 90 SER A N 1
ATOM 723 C CA . SER A 1 90 ? 20.301 -4.265 -2.296 1.00 81.75 90 SER A CA 1
ATOM 724 C C . SER A 1 90 ? 19.350 -3.737 -3.372 1.00 81.75 90 SER A C 1
ATOM 726 O O . SER A 1 90 ? 19.532 -3.970 -4.561 1.00 81.75 90 SER A O 1
ATOM 728 N N . VAL A 1 91 ? 18.333 -2.977 -2.957 1.00 81.50 91 VAL A N 1
ATOM 729 C CA . VAL A 1 91 ? 17.476 -2.219 -3.889 1.00 81.50 91 VAL A CA 1
ATOM 730 C C . VAL A 1 91 ? 18.288 -1.156 -4.634 1.00 81.50 91 VAL A C 1
ATOM 732 O O . VAL A 1 91 ? 17.978 -0.845 -5.780 1.00 81.50 91 VAL A O 1
ATOM 735 N N . ASP A 1 92 ? 19.356 -0.650 -4.019 1.00 85.56 92 ASP A N 1
ATOM 736 C CA . ASP A 1 92 ? 20.233 0.356 -4.627 1.00 85.56 92 ASP A CA 1
ATOM 737 C C . ASP A 1 92 ? 20.956 -0.183 -5.872 1.00 85.56 92 ASP A C 1
ATOM 739 O O . ASP A 1 92 ? 21.252 0.569 -6.804 1.00 85.56 92 ASP A O 1
ATOM 743 N N . ASP A 1 93 ? 21.147 -1.506 -5.951 1.00 88.00 93 ASP A N 1
ATOM 744 C CA . ASP A 1 93 ? 21.780 -2.150 -7.101 1.00 88.00 93 ASP A CA 1
ATOM 745 C C . ASP A 1 93 ? 20.851 -2.193 -8.328 1.00 88.00 93 ASP A C 1
ATOM 747 O O . ASP A 1 93 ? 21.310 -2.517 -9.422 1.00 88.00 93 ASP A O 1
ATOM 751 N N . LEU A 1 94 ? 19.556 -1.853 -8.191 1.00 91.25 94 LEU A N 1
ATOM 752 C CA . LEU A 1 94 ? 18.545 -1.940 -9.258 1.00 91.25 94 LEU A CA 1
ATOM 753 C C . LEU A 1 94 ? 18.981 -1.224 -10.538 1.00 91.25 94 LEU A C 1
ATOM 755 O O . LEU A 1 94 ? 18.732 -1.723 -11.634 1.00 91.25 94 LEU A O 1
ATOM 759 N N . SER A 1 95 ? 19.661 -0.087 -10.398 1.00 92.38 95 SER A N 1
ATOM 760 C CA . SER A 1 95 ? 20.190 0.702 -11.517 1.00 92.38 95 SER A CA 1
ATOM 761 C C . SER A 1 95 ? 21.115 -0.087 -12.455 1.00 92.38 95 SER A C 1
ATOM 763 O O . SER A 1 95 ? 21.242 0.275 -13.620 1.00 92.38 95 SER A O 1
ATOM 765 N N . SER A 1 96 ? 21.714 -1.185 -11.979 1.00 91.25 96 SER A N 1
ATOM 766 C CA . SER A 1 96 ? 22.581 -2.064 -12.775 1.00 91.25 96 SER A CA 1
ATOM 767 C C . SER A 1 96 ? 21.813 -3.106 -13.599 1.00 91.25 96 SER A C 1
ATOM 769 O O . SER A 1 96 ? 22.402 -3.744 -14.466 1.00 91.25 96 SER A O 1
ATOM 771 N N . TYR A 1 97 ? 20.515 -3.300 -13.339 1.00 90.50 97 TYR A N 1
ATOM 772 C CA . TYR A 1 97 ? 19.702 -4.366 -13.945 1.00 90.50 97 TYR A CA 1
ATOM 773 C C . TYR A 1 97 ? 18.635 -3.860 -14.919 1.00 90.50 97 TYR A C 1
ATOM 775 O O . TYR A 1 97 ? 18.094 -4.647 -15.694 1.00 90.50 97 TYR A O 1
ATOM 783 N N . VAL A 1 98 ? 18.293 -2.573 -14.869 1.00 94.00 98 VAL A N 1
ATOM 784 C CA . VAL A 1 98 ? 17.212 -1.987 -15.674 1.00 94.00 98 VAL A CA 1
ATOM 785 C C . VAL A 1 98 ? 17.678 -0.704 -16.355 1.00 94.00 98 VAL A C 1
ATOM 787 O O . VAL A 1 98 ? 18.681 -0.108 -15.969 1.00 94.00 98 VAL A O 1
ATOM 790 N N . SER A 1 99 ? 16.944 -0.253 -17.374 1.00 95.50 99 SER A N 1
ATOM 791 C CA . SER A 1 99 ? 17.252 1.015 -18.040 1.00 95.50 99 SER A CA 1
ATOM 792 C C . SER A 1 99 ? 17.144 2.197 -17.066 1.00 95.50 99 SER A C 1
ATOM 794 O O . SER A 1 99 ? 16.334 2.183 -16.135 1.00 95.50 99 SER A O 1
ATOM 796 N N . ALA A 1 100 ? 17.908 3.267 -17.311 1.00 95.62 100 ALA A N 1
ATOM 797 C CA . ALA A 1 100 ? 17.836 4.487 -16.502 1.00 95.62 100 ALA A CA 1
ATOM 798 C C . ALA A 1 100 ? 16.407 5.064 -16.438 1.00 95.62 100 ALA A C 1
ATOM 800 O O . ALA A 1 100 ? 15.977 5.552 -15.393 1.00 95.62 100 ALA A O 1
ATOM 801 N N . GLN A 1 101 ? 15.650 4.948 -17.536 1.00 95.88 101 GLN A N 1
ATOM 802 C CA . GLN A 1 101 ? 14.253 5.370 -17.597 1.00 95.88 101 GLN A CA 1
ATOM 803 C C . GLN A 1 101 ? 13.354 4.511 -16.696 1.00 95.88 101 GLN A C 1
ATOM 805 O O . GLN A 1 101 ? 12.561 5.062 -15.931 1.00 95.88 101 GLN A O 1
ATOM 810 N N . ASN A 1 102 ? 13.483 3.181 -16.747 1.00 96.38 102 ASN A N 1
ATOM 811 C CA . ASN A 1 102 ? 12.688 2.278 -15.910 1.00 96.38 102 ASN A CA 1
ATOM 812 C C . ASN A 1 102 ? 13.030 2.461 -14.427 1.00 96.38 102 ASN A C 1
ATOM 814 O O . ASN A 1 102 ? 12.125 2.517 -13.596 1.00 96.38 102 ASN A O 1
ATOM 818 N N . TYR A 1 103 ? 14.315 2.633 -14.102 1.00 95.81 103 TYR A N 1
ATOM 819 C CA . TYR A 1 103 ? 14.780 2.946 -12.751 1.00 95.81 103 TYR A CA 1
ATOM 820 C C . TYR A 1 103 ? 14.152 4.241 -12.214 1.00 95.81 103 TYR A C 1
ATOM 822 O O . TYR A 1 103 ? 13.562 4.248 -11.131 1.00 95.81 103 TYR A O 1
ATOM 830 N N . ALA A 1 104 ? 14.220 5.331 -12.988 1.00 96.06 104 ALA A N 1
ATOM 831 C CA . ALA A 1 104 ? 13.660 6.622 -12.595 1.00 96.06 104 ALA A CA 1
ATOM 832 C C . ALA A 1 104 ? 12.134 6.557 -12.407 1.00 96.06 104 ALA A C 1
ATOM 834 O O . ALA A 1 104 ? 11.610 7.028 -11.394 1.00 96.06 104 ALA A O 1
ATOM 835 N N . ASN A 1 105 ? 11.424 5.921 -13.345 1.00 96.44 105 ASN A N 1
ATOM 836 C CA . ASN A 1 105 ? 9.972 5.748 -13.279 1.00 96.44 105 ASN A CA 1
ATOM 837 C C . ASN A 1 105 ? 9.547 4.929 -12.053 1.00 96.44 105 ASN A C 1
ATOM 839 O O . ASN A 1 105 ? 8.588 5.293 -11.366 1.00 96.44 105 ASN A O 1
ATOM 843 N N . PHE A 1 106 ? 10.266 3.843 -11.765 1.00 96.69 106 PHE A N 1
ATOM 844 C CA . PHE A 1 106 ? 10.011 2.991 -10.609 1.00 96.69 106 PHE A CA 1
ATOM 845 C C . PHE A 1 106 ? 10.200 3.747 -9.299 1.00 96.69 106 PHE A C 1
ATOM 847 O O . PHE A 1 106 ? 9.279 3.786 -8.485 1.00 96.69 106 PHE A O 1
ATOM 854 N N . ASN A 1 107 ? 11.346 4.406 -9.116 1.00 95.44 107 ASN A N 1
ATOM 855 C CA . ASN A 1 107 ? 11.633 5.140 -7.885 1.00 95.44 107 ASN A CA 1
ATOM 856 C C . ASN A 1 107 ? 10.642 6.281 -7.652 1.00 95.44 107 ASN A C 1
ATOM 858 O O . ASN A 1 107 ? 10.119 6.411 -6.547 1.00 95.44 107 ASN A O 1
ATOM 862 N N . SER A 1 108 ? 10.309 7.045 -8.697 1.00 96.62 108 SER A N 1
ATOM 863 C CA . SER A 1 108 ? 9.296 8.100 -8.602 1.00 96.62 108 SER A CA 1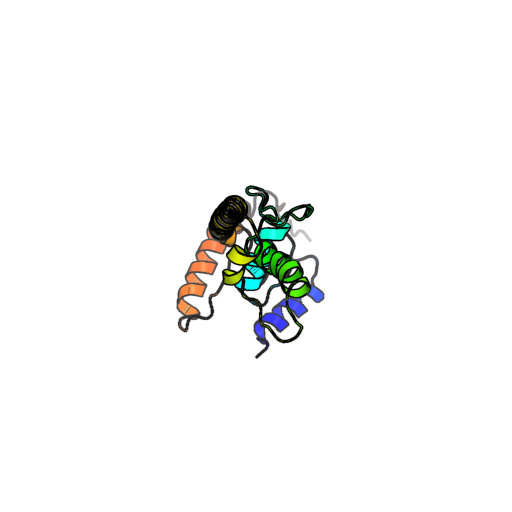
ATOM 864 C C . SER A 1 108 ? 7.918 7.540 -8.224 1.00 96.62 108 SER A C 1
ATOM 866 O O . SER A 1 108 ? 7.216 8.101 -7.380 1.00 96.62 108 SER A O 1
ATOM 868 N N . SER A 1 109 ? 7.530 6.398 -8.797 1.00 96.88 109 SER A N 1
ATOM 869 C CA . SER A 1 109 ? 6.255 5.746 -8.474 1.00 96.88 109 SER A CA 1
ATOM 870 C C . SER A 1 109 ? 6.237 5.204 -7.042 1.00 96.88 109 SER A C 1
ATOM 872 O O . SER A 1 109 ? 5.248 5.391 -6.335 1.00 96.88 109 SER A O 1
ATOM 874 N N . CYS A 1 110 ? 7.334 4.591 -6.589 1.00 96.31 110 CYS A N 1
ATOM 875 C CA . CYS A 1 110 ? 7.516 4.132 -5.213 1.00 96.31 110 CYS A CA 1
ATOM 876 C C . CYS A 1 110 ? 7.420 5.283 -4.209 1.00 96.31 110 CYS A C 1
ATOM 878 O O . CYS A 1 110 ? 6.718 5.161 -3.205 1.00 96.31 110 CYS A O 1
ATOM 880 N N . GLU A 1 111 ? 8.079 6.408 -4.486 1.00 95.88 111 GLU A N 1
ATOM 881 C CA . GLU A 1 111 ? 8.025 7.598 -3.639 1.00 95.88 111 GLU A CA 1
ATOM 882 C C . GLU A 1 111 ? 6.590 8.128 -3.523 1.00 95.88 111 GLU A C 1
ATOM 884 O O . GLU A 1 111 ? 6.077 8.300 -2.416 1.00 95.88 111 GLU A O 1
ATOM 889 N N . ARG A 1 112 ? 5.899 8.300 -4.656 1.00 96.56 112 ARG A N 1
ATOM 890 C CA . ARG A 1 112 ? 4.500 8.753 -4.683 1.00 96.56 112 ARG A CA 1
ATOM 891 C C . ARG A 1 112 ? 3.562 7.783 -3.968 1.00 96.56 112 ARG A C 1
ATOM 893 O O . ARG A 1 112 ? 2.689 8.224 -3.225 1.00 96.56 112 ARG A O 1
ATOM 900 N N . GLY A 1 113 ? 3.737 6.477 -4.170 1.00 95.38 113 GLY A N 1
ATOM 901 C CA . GLY A 1 113 ? 2.957 5.443 -3.488 1.00 95.38 113 GLY A CA 1
ATOM 902 C C . GLY A 1 113 ? 3.129 5.523 -1.972 1.00 95.38 113 GLY A C 1
ATOM 903 O O . GLY A 1 113 ? 2.140 5.588 -1.244 1.00 95.38 113 GLY A O 1
ATOM 904 N N . ASN A 1 114 ? 4.373 5.636 -1.497 1.00 93.56 114 ASN A N 1
ATOM 905 C CA . ASN A 1 114 ? 4.666 5.800 -0.074 1.00 93.56 114 ASN A CA 1
ATOM 906 C C . ASN A 1 114 ? 4.046 7.087 0.486 1.00 93.56 114 ASN A C 1
ATOM 908 O O . ASN A 1 114 ? 3.395 7.035 1.523 1.00 93.56 114 ASN A O 1
ATOM 912 N N . GLN A 1 115 ? 4.158 8.219 -0.217 1.00 95.56 115 GLN A N 1
ATOM 913 C CA . GLN A 1 115 ? 3.526 9.477 0.201 1.00 95.56 115 GLN A CA 1
ATOM 914 C C . GLN A 1 115 ? 2.002 9.354 0.341 1.00 95.56 115 GLN A C 1
ATOM 916 O O . GLN A 1 115 ? 1.421 9.929 1.261 1.00 95.56 115 GLN A O 1
ATOM 921 N N . VAL A 1 116 ? 1.338 8.616 -0.555 1.00 95.75 116 VAL A N 1
ATOM 922 C CA . VAL A 1 116 ? -0.102 8.351 -0.431 1.00 95.75 116 VAL A CA 1
ATOM 923 C C . VAL A 1 116 ? -0.381 7.480 0.790 1.00 95.75 116 VAL A C 1
ATOM 925 O O . VAL A 1 116 ? -1.265 7.830 1.566 1.00 95.75 116 VAL A O 1
ATOM 928 N N . VAL A 1 117 ? 0.385 6.401 0.991 1.00 94.62 117 VAL A N 1
ATOM 929 C CA . VAL A 1 117 ? 0.254 5.523 2.165 1.00 94.62 117 VAL A CA 1
ATOM 930 C C . VAL A 1 117 ? 0.387 6.316 3.465 1.00 94.62 117 VAL A C 1
ATOM 932 O O . VAL A 1 117 ? -0.457 6.147 4.335 1.00 94.62 117 VAL A O 1
ATOM 935 N N . GLU A 1 118 ? 1.373 7.212 3.589 1.00 92.88 118 GLU A N 1
ATOM 936 C CA . GLU A 1 118 ? 1.519 8.069 4.779 1.00 92.88 118 GLU A CA 1
ATOM 937 C C . GLU A 1 118 ? 0.277 8.940 5.014 1.00 92.88 118 GLU A C 1
ATOM 939 O O . GLU A 1 118 ? -0.214 9.033 6.136 1.00 92.88 118 GLU A O 1
ATOM 944 N N . LYS A 1 119 ? -0.266 9.555 3.955 1.00 93.56 119 LYS A N 1
ATOM 945 C CA . LYS A 1 119 ? -1.433 10.447 4.057 1.00 93.56 119 LYS A CA 1
ATOM 946 C C . LYS A 1 119 ? -2.705 9.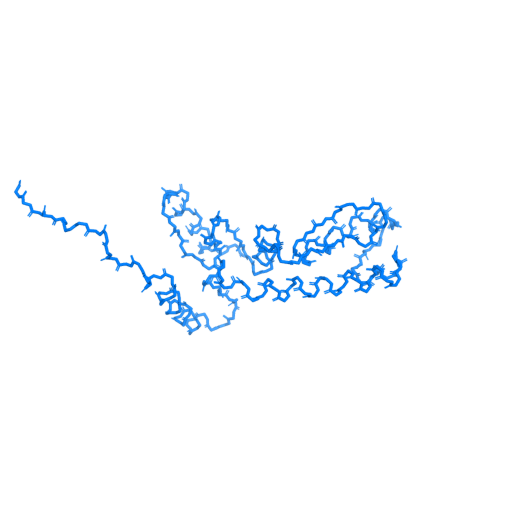722 4.477 1.00 93.56 119 LYS A C 1
ATOM 948 O O . LYS A 1 119 ? -3.518 10.297 5.192 1.00 93.56 119 LYS A O 1
ATOM 953 N N . ILE A 1 120 ? -2.888 8.486 4.018 1.00 93.25 120 ILE A N 1
ATOM 954 C CA . ILE A 1 120 ? -4.080 7.689 4.332 1.00 93.25 120 ILE A CA 1
ATOM 955 C C . ILE A 1 120 ? -3.875 6.783 5.549 1.00 93.25 120 ILE A C 1
ATOM 957 O O . ILE A 1 120 ? -4.815 6.132 5.981 1.00 93.25 120 ILE A O 1
ATOM 961 N N . PHE A 1 121 ? -2.675 6.740 6.133 1.00 91.38 121 PHE A N 1
ATOM 962 C CA . PHE A 1 121 ? -2.321 5.802 7.197 1.00 91.38 121 PHE A CA 1
ATOM 963 C C . PHE A 1 121 ? -3.289 5.849 8.385 1.00 91.38 121 PHE A C 1
ATOM 965 O O . PHE A 1 121 ? -3.851 4.821 8.764 1.00 91.38 121 PHE A O 1
ATOM 972 N N . LYS A 1 122 ? -3.544 7.055 8.913 1.00 86.81 122 LYS A N 1
ATOM 973 C CA . LYS A 1 122 ? -4.454 7.280 10.047 1.00 86.81 122 LYS A CA 1
ATOM 974 C C . LYS A 1 122 ? -5.908 6.904 9.752 1.00 86.81 122 LYS A C 1
ATOM 976 O O . LYS A 1 122 ? -6.674 6.744 10.692 1.00 86.81 122 LYS A O 1
ATOM 981 N N . HIS A 1 123 ? -6.296 6.769 8.483 1.00 88.44 123 HIS A N 1
ATOM 982 C CA . HIS A 1 123 ? -7.630 6.288 8.124 1.00 88.44 123 HIS A CA 1
ATOM 983 C C . HIS A 1 123 ? -7.801 4.804 8.461 1.00 88.44 123 HIS A C 1
ATOM 985 O O . HIS A 1 123 ? -8.860 4.399 8.917 1.00 88.44 123 HIS A O 1
ATOM 991 N N . PHE A 1 124 ? -6.748 4.004 8.275 1.00 89.00 124 PHE A N 1
ATOM 992 C CA . PHE A 1 124 ? -6.778 2.560 8.518 1.00 89.00 124 PHE A CA 1
ATOM 993 C C . PHE A 1 124 ? -6.297 2.190 9.922 1.00 89.00 124 PHE A C 1
ATOM 995 O O . PHE A 1 124 ? -6.788 1.222 10.495 1.00 89.00 124 PHE A O 1
ATOM 1002 N N . PHE A 1 125 ? -5.358 2.964 10.471 1.00 87.06 125 PHE A N 1
ATOM 1003 C CA . PHE A 1 125 ? -4.787 2.794 11.809 1.00 87.06 125 PHE A CA 1
ATOM 1004 C C . PHE A 1 125 ? -4.889 4.120 12.571 1.00 87.06 125 PHE A C 1
ATOM 1006 O O . PHE A 1 125 ? -3.919 4.880 12.636 1.00 87.06 125 PHE A O 1
ATOM 1013 N N . PRO A 1 126 ? -6.081 4.451 13.090 1.00 79.25 126 PRO A N 1
ATOM 1014 C CA . PRO A 1 126 ? -6.328 5.752 13.702 1.00 79.25 126 PRO A CA 1
ATOM 1015 C C . PRO A 1 126 ? -5.712 5.889 15.095 1.00 79.25 126 PRO A C 1
ATOM 1017 O O . PRO A 1 126 ? -5.495 6.999 15.566 1.00 79.25 126 PRO A O 1
ATOM 1020 N N . ILE A 1 127 ? -5.412 4.761 15.732 1.00 75.94 127 ILE A N 1
ATOM 1021 C CA . ILE A 1 127 ?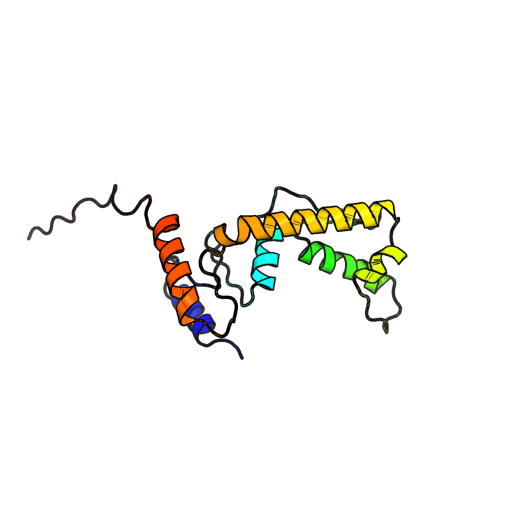 -4.568 4.671 16.913 1.00 75.94 127 ILE A CA 1
ATOM 1022 C C . ILE A 1 127 ? -3.295 4.000 16.398 1.00 75.94 127 ILE A C 1
ATOM 1024 O O . ILE A 1 127 ? -3.371 2.921 15.818 1.00 75.94 127 ILE A O 1
ATOM 1028 N N . CYS A 1 128 ? -2.140 4.650 16.500 1.00 71.62 128 CYS A N 1
ATOM 1029 C CA . CYS A 1 128 ? -0.878 4.057 16.067 1.00 71.62 128 CYS A CA 1
ATOM 1030 C C . CYS A 1 128 ? 0.245 4.577 16.948 1.00 71.62 128 CYS A C 1
ATOM 1032 O O . CYS A 1 128 ? 0.869 5.602 16.670 1.00 71.62 128 CYS A O 1
ATOM 1034 N N . ILE A 1 129 ? 0.535 3.817 17.995 1.00 63.31 129 ILE A N 1
ATOM 1035 C CA . ILE A 1 129 ? 1.545 4.188 18.968 1.00 63.31 129 ILE A CA 1
ATOM 1036 C C . ILE A 1 129 ? 2.903 3.795 18.394 1.00 63.31 129 ILE A C 1
ATOM 1038 O O . ILE A 1 129 ? 3.307 2.630 18.395 1.00 63.31 129 ILE A O 1
ATOM 1042 N N . SER A 1 130 ? 3.634 4.773 17.859 1.00 59.34 130 SER A N 1
ATOM 1043 C CA . SER A 1 130 ? 5.068 4.583 17.647 1.00 59.34 130 SER A CA 1
ATOM 1044 C C . SER A 1 130 ? 5.696 4.281 19.009 1.00 59.34 130 SER A C 1
ATOM 1046 O O . SER A 1 130 ? 5.333 4.941 19.975 1.00 59.34 130 SER A O 1
ATOM 1048 N N . HIS A 1 131 ? 6.608 3.309 19.107 1.00 53.69 131 HIS A N 1
ATOM 1049 C CA . HIS A 1 131 ? 7.287 2.906 20.353 1.00 53.69 131 HIS A CA 1
ATOM 1050 C C . HIS A 1 131 ? 8.207 4.001 20.956 1.00 53.69 131 HIS A C 1
ATOM 1052 O O . HIS A 1 131 ? 9.341 3.717 21.342 1.00 53.69 131 HIS A O 1
ATOM 1058 N N . SER A 1 132 ? 7.779 5.262 20.987 1.00 50.44 132 SER A N 1
ATOM 1059 C CA . SER A 1 132 ? 8.467 6.350 21.662 1.00 50.44 132 SER A CA 1
ATOM 1060 C C . SER A 1 132 ? 8.302 6.208 23.175 1.00 50.44 132 SER A C 1
ATOM 1062 O O . SER A 1 132 ? 7.314 5.678 23.684 1.00 50.44 132 SER A O 1
ATOM 1064 N N . TYR A 1 133 ? 9.312 6.685 23.896 1.00 49.81 133 TYR A N 1
ATOM 1065 C CA . TYR A 1 133 ? 9.431 6.618 25.352 1.00 49.81 133 TYR A CA 1
ATOM 1066 C C . TYR A 1 133 ? 8.319 7.373 26.117 1.00 49.81 133 TYR A C 1
ATOM 1068 O O . TYR A 1 133 ? 8.228 7.226 27.332 1.00 49.81 133 TYR A O 1
ATOM 1076 N N . ASP A 1 134 ? 7.425 8.075 25.411 1.00 54.16 134 ASP A N 1
ATOM 1077 C CA . ASP A 1 134 ? 6.354 8.923 25.956 1.00 54.16 134 ASP A CA 1
ATOM 1078 C C . ASP A 1 134 ? 4.952 8.353 25.665 1.00 54.16 134 ASP A C 1
ATOM 1080 O O . ASP A 1 134 ? 4.016 9.068 25.305 1.00 54.16 134 ASP A O 1
ATOM 1084 N N . PHE A 1 135 ? 4.799 7.033 25.812 1.00 58.12 135 PHE A N 1
ATOM 1085 C CA . PHE A 1 135 ? 3.547 6.296 25.584 1.00 58.12 135 PHE A CA 1
ATOM 1086 C C . PHE A 1 135 ? 2.307 6.978 26.192 1.00 58.12 135 PHE A C 1
ATOM 1088 O O . PHE A 1 135 ? 1.251 7.002 25.571 1.00 58.12 135 PHE A O 1
ATOM 1095 N N . GLN A 1 136 ? 2.412 7.534 27.404 1.00 58.62 136 GLN A N 1
ATOM 1096 C CA . GLN A 1 136 ? 1.250 8.088 28.108 1.00 58.62 136 GLN A CA 1
ATOM 1097 C C . GLN A 1 136 ? 0.715 9.394 27.515 1.00 58.62 136 GLN A C 1
ATOM 1099 O O . GLN A 1 136 ? -0.498 9.616 27.574 1.00 58.62 136 GLN A O 1
ATOM 1104 N N . ASP A 1 137 ? 1.584 10.242 26.968 1.00 61.75 137 ASP A N 1
ATOM 1105 C CA . ASP A 1 137 ? 1.187 11.578 26.521 1.00 61.75 137 ASP A CA 1
ATOM 1106 C C . ASP A 1 137 ? 0.545 11.512 25.132 1.00 61.75 137 ASP A C 1
ATOM 1108 O O . ASP A 1 137 ? -0.587 11.964 24.950 1.00 61.75 137 ASP A O 1
ATOM 1112 N N . TYR A 1 138 ? 1.186 10.816 24.188 1.00 63.31 138 TYR A N 1
ATOM 1113 C CA . TYR A 1 138 ? 0.668 10.665 22.823 1.00 63.31 138 TYR A CA 1
ATOM 1114 C C . TYR A 1 138 ? -0.586 9.785 22.751 1.00 63.31 138 TYR A C 1
ATOM 1116 O O . TYR A 1 138 ? -1.491 10.051 21.961 1.00 63.31 138 TYR A O 1
ATOM 1124 N N . PHE A 1 139 ? -0.708 8.778 23.624 1.00 67.88 139 PHE A N 1
ATOM 1125 C CA . PHE A 1 139 ? -1.869 7.887 23.607 1.00 67.88 139 PHE A CA 1
ATOM 1126 C C . PHE A 1 139 ? -3.178 8.608 23.965 1.00 67.88 139 PHE A C 1
ATOM 1128 O O . PHE A 1 139 ? -4.225 8.311 23.392 1.00 67.88 139 PHE A O 1
ATOM 1135 N N . LYS A 1 140 ? -3.147 9.593 24.875 1.00 69.50 140 LYS A N 1
ATOM 1136 C CA . LYS A 1 140 ? -4.342 10.393 25.205 1.00 69.50 140 LYS A CA 1
ATOM 1137 C C . LYS A 1 140 ? -4.795 11.265 24.035 1.00 69.50 140 LYS A C 1
ATOM 1139 O O . LYS A 1 140 ? -6.002 11.422 23.828 1.00 69.50 140 LYS A O 1
ATOM 1144 N N . GLU A 1 141 ? -3.851 11.836 23.293 1.00 71.44 141 GLU A N 1
ATOM 1145 C CA . GLU A 1 141 ? -4.139 12.649 22.110 1.00 71.44 141 GLU A CA 1
ATOM 1146 C C . GLU A 1 141 ? -4.745 11.793 20.994 1.00 71.44 141 GLU A C 1
ATOM 1148 O O . GLU A 1 141 ? -5.819 12.135 20.489 1.00 71.44 141 GLU A O 1
ATOM 1153 N N . ASP A 1 142 ? -4.142 10.636 20.705 1.00 68.50 142 ASP A N 1
ATOM 1154 C CA . ASP A 1 142 ? -4.636 9.677 19.711 1.00 68.50 142 ASP A CA 1
ATOM 1155 C C . ASP A 1 142 ? -6.047 9.177 20.058 1.00 68.50 142 ASP A C 1
ATOM 1157 O O . ASP A 1 142 ? -6.936 9.175 19.206 1.00 68.50 142 ASP A O 1
ATOM 1161 N N . LEU A 1 143 ? -6.316 8.827 21.324 1.00 72.62 143 LEU A N 1
ATOM 1162 C CA . LEU A 1 143 ? -7.661 8.432 21.766 1.00 72.62 143 LEU A CA 1
ATOM 1163 C C . LEU A 1 143 ? -8.682 9.572 21.637 1.00 72.62 143 LEU A C 1
ATOM 1165 O O . LEU A 1 143 ? -9.846 9.336 21.301 1.00 72.62 143 LEU A O 1
ATOM 1169 N N . SER A 1 144 ? -8.263 10.815 21.880 1.00 74.12 144 SER A N 1
ATOM 1170 C CA . SER A 1 144 ? -9.127 11.992 21.741 1.00 74.12 144 SER A CA 1
ATOM 1171 C C . SER A 1 144 ? -9.447 12.299 20.272 1.00 74.12 144 SER A C 1
ATOM 1173 O O . SER A 1 144 ? -10.579 12.675 19.947 1.00 74.12 144 SER A O 1
ATOM 1175 N N . GLU A 1 145 ? -8.473 12.139 19.370 1.00 72.81 145 GLU A N 1
ATOM 1176 C CA . GLU A 1 145 ? -8.666 12.208 17.916 1.00 72.81 145 GLU A CA 1
ATOM 1177 C C . GLU A 1 145 ? -9.576 11.073 17.431 1.00 72.81 145 GLU A C 1
ATOM 1179 O O . GLU A 1 145 ? -10.535 11.338 16.698 1.00 72.81 145 GLU A O 1
ATOM 1184 N N . PHE A 1 146 ? -9.341 9.846 17.906 1.00 70.56 146 PHE A N 1
ATOM 1185 C CA . PHE A 1 146 ? -10.140 8.671 17.578 1.00 70.56 146 PHE A CA 1
ATOM 1186 C C . PHE A 1 146 ? -11.608 8.862 17.972 1.00 70.56 146 PHE A C 1
ATOM 1188 O O . PHE A 1 146 ? -12.507 8.757 17.137 1.00 70.56 146 PHE A O 1
ATOM 1195 N N . HIS A 1 147 ? -11.867 9.240 19.226 1.00 69.88 147 HIS A N 1
ATOM 1196 C CA . HIS A 1 147 ? -13.222 9.479 19.713 1.00 69.88 147 HIS A CA 1
ATOM 1197 C C . HIS A 1 147 ? -13.944 10.574 18.914 1.00 69.88 147 HIS A C 1
ATOM 1199 O O . HIS A 1 147 ? -15.106 10.412 18.551 1.00 69.88 147 HIS A O 1
ATOM 1205 N N . ARG A 1 148 ? -13.263 11.676 18.584 1.00 73.94 148 ARG A N 1
ATOM 1206 C CA . ARG A 1 148 ? -13.858 12.773 17.806 1.00 73.94 148 ARG A CA 1
ATOM 1207 C C . ARG A 1 148 ? -14.179 12.370 16.366 1.00 73.94 148 ARG A C 1
ATOM 1209 O O . ARG A 1 148 ? -15.241 12.730 15.868 1.00 73.94 148 ARG A O 1
ATOM 1216 N N . SER A 1 149 ? -13.263 11.663 15.714 1.00 70.38 149 SER A N 1
ATOM 1217 C CA . SER A 1 149 ? -13.299 11.445 14.262 1.00 70.38 149 SER A CA 1
ATOM 1218 C C . SER A 1 149 ? -14.023 10.160 13.870 1.00 70.38 149 SER A C 1
ATOM 1220 O O . SER A 1 149 ? -14.615 10.102 12.798 1.00 70.38 149 SER A O 1
ATOM 1222 N N . TYR A 1 150 ? -14.014 9.154 14.748 1.00 65.88 150 TYR A N 1
ATOM 1223 C CA . TYR A 1 150 ? -14.546 7.820 14.462 1.00 65.88 150 TYR A CA 1
ATOM 1224 C C . TYR A 1 150 ? -15.727 7.439 15.358 1.00 65.88 150 TYR A C 1
ATOM 1226 O O . TYR A 1 150 ? -16.601 6.704 14.910 1.00 65.88 150 TYR A O 1
ATOM 1234 N N . LEU A 1 151 ? -15.814 7.968 16.588 1.00 66.75 151 LEU A N 1
ATOM 1235 C CA . LEU A 1 151 ? -16.950 7.697 17.484 1.00 66.75 151 LEU A CA 1
ATOM 1236 C C . LEU A 1 151 ? -18.016 8.808 17.479 1.00 66.75 151 LEU A C 1
ATOM 1238 O O . LEU A 1 151 ? -19.151 8.548 17.864 1.00 66.75 151 LEU A O 1
ATOM 1242 N N . LYS A 1 152 ? -17.708 10.041 17.049 1.00 59.19 152 LYS A N 1
ATOM 1243 C CA . LYS A 1 152 ? -18.609 11.203 17.221 1.00 59.19 152 LYS A CA 1
ATOM 1244 C C . LYS A 1 152 ? -19.405 11.753 16.022 1.00 59.19 152 LYS A C 1
ATOM 1246 O O . LYS A 1 152 ? -20.003 12.810 16.210 1.00 59.19 152 LYS A O 1
ATOM 1251 N N . PRO A 1 153 ? -19.560 11.066 14.870 1.00 51.84 153 PRO A N 1
ATOM 1252 C CA . PRO A 1 153 ? -20.652 11.444 13.951 1.00 51.84 153 PRO A CA 1
ATOM 1253 C C . PRO A 1 153 ? -21.855 10.493 13.819 1.00 51.84 153 PRO A C 1
ATOM 1255 O O . PRO A 1 153 ? -22.729 10.829 13.032 1.00 51.84 153 PRO A O 1
ATOM 12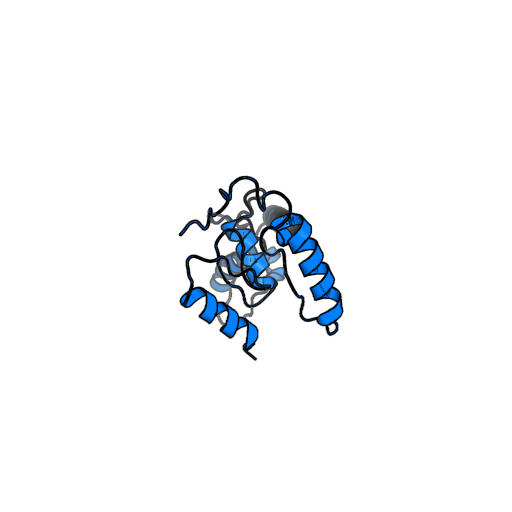58 N N . TYR A 1 154 ? -21.973 9.371 14.551 1.00 48.56 154 TYR A N 1
ATOM 1259 C CA . TYR A 1 154 ? -23.180 8.503 14.477 1.00 48.56 154 TYR A CA 1
ATOM 1260 C C . TYR A 1 154 ? -23.571 7.768 15.770 1.00 48.56 154 TYR A C 1
ATOM 1262 O O . TYR A 1 154 ? -24.332 6.802 15.746 1.00 48.56 154 TYR A O 1
ATOM 1270 N N . VAL A 1 155 ? -23.108 8.222 16.930 1.00 48.19 155 VAL A N 1
ATOM 1271 C CA . VAL A 1 155 ? -23.549 7.636 18.200 1.00 48.19 155 VAL A CA 1
ATOM 1272 C C . VAL A 1 155 ? -24.897 8.279 18.585 1.00 48.19 155 VAL A C 1
ATOM 1274 O O . VAL A 1 155 ? -24.929 9.419 19.035 1.00 48.19 155 VAL A O 1
ATOM 1277 N N . PHE A 1 156 ? -25.991 7.528 18.358 1.00 42.91 156 PHE A N 1
ATOM 1278 C CA . PHE A 1 156 ? -27.381 7.721 18.846 1.00 42.91 156 PHE A CA 1
ATOM 1279 C C . PHE A 1 156 ? -28.460 8.418 17.980 1.00 42.91 156 PHE A C 1
ATOM 1281 O O . PHE A 1 156 ? -29.311 9.096 18.542 1.00 42.91 156 PHE A O 1
ATOM 1288 N N . ASN A 1 157 ? -28.568 8.179 16.665 1.00 38.56 157 ASN A N 1
ATOM 1289 C CA . ASN A 1 157 ? -29.851 8.456 15.967 1.00 38.56 157 ASN A CA 1
ATOM 1290 C C . ASN A 1 157 ? -30.740 7.219 15.724 1.00 38.56 15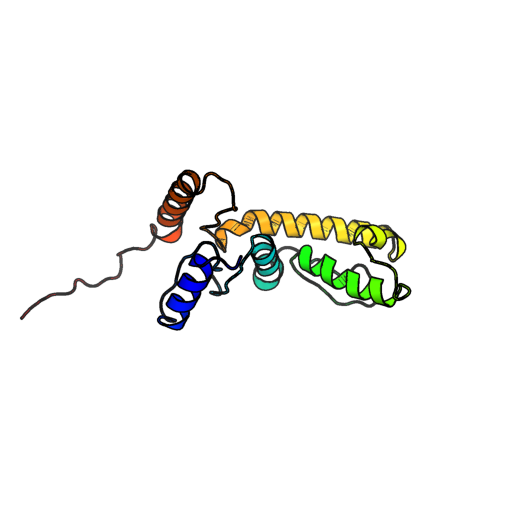7 ASN A C 1
ATOM 1292 O O . ASN A 1 157 ? -31.841 7.374 15.209 1.00 38.56 157 ASN A O 1
ATOM 1296 N N . TYR A 1 158 ? -30.316 6.010 16.116 1.00 40.81 158 TYR A N 1
ATOM 1297 C CA . TYR A 1 158 ? -31.107 4.779 15.924 1.00 40.81 158 TYR A CA 1
ATOM 1298 C C . TYR A 1 158 ? -30.944 3.735 17.039 1.00 40.81 158 TYR A C 1
ATOM 1300 O O . TYR A 1 158 ? -30.936 2.537 16.773 1.00 40.81 158 TYR A O 1
ATOM 1308 N N . LEU A 1 159 ? -30.853 4.151 18.302 1.00 37.50 159 LEU A N 1
ATOM 1309 C CA . LEU A 1 159 ? -31.275 3.243 19.371 1.00 37.50 159 LEU A CA 1
ATOM 1310 C C . LEU A 1 159 ? -32.705 3.630 19.745 1.00 37.50 159 LEU A C 1
ATOM 1312 O O . LEU A 1 159 ? -32.892 4.701 20.325 1.00 37.50 159 LEU A O 1
ATOM 1316 N N . PRO A 1 160 ? -33.723 2.818 19.391 1.00 40.03 160 PRO A N 1
ATOM 1317 C CA . PRO A 1 160 ? -35.021 2.936 20.027 1.00 40.03 160 PRO A CA 1
ATOM 1318 C C . PRO A 1 160 ? -34.786 2.842 21.529 1.00 40.03 160 PRO A C 1
ATOM 1320 O O . PRO A 1 160 ? -34.062 1.960 21.996 1.00 40.03 160 PRO A O 1
ATOM 1323 N N . SER A 1 161 ? -35.368 3.782 22.266 1.00 43.56 161 SER A N 1
ATOM 1324 C CA . SER A 1 161 ? -35.488 3.711 23.713 1.00 43.56 161 SER A CA 1
ATOM 1325 C C . SER A 1 161 ? -35.917 2.298 24.096 1.00 43.56 161 SER A C 1
ATOM 1327 O O . SER A 1 161 ? -37.016 1.874 23.737 1.00 43.56 161 SER A O 1
ATOM 1329 N N . LEU A 1 162 ? -35.050 1.570 24.799 1.00 42.53 162 LEU A N 1
ATOM 1330 C CA . LEU A 1 162 ? -35.467 0.412 25.574 1.00 42.53 162 LEU A CA 1
ATOM 1331 C C . LEU A 1 162 ? -36.497 0.927 26.580 1.00 42.53 162 LEU A C 1
ATOM 1333 O O . LEU A 1 162 ? -36.138 1.506 27.603 1.00 42.53 162 LEU A O 1
ATOM 1337 N N . SER A 1 163 ? -37.777 0.767 26.251 1.00 38.47 163 SER A N 1
ATOM 1338 C CA . SER A 1 163 ? -38.834 0.750 27.247 1.00 38.47 163 SER A CA 1
ATOM 1339 C C . SER A 1 163 ? -38.590 -0.495 28.090 1.00 38.47 163 SER A C 1
ATOM 1341 O O . SER A 1 163 ? -38.884 -1.617 27.676 1.00 38.47 163 SER A O 1
ATOM 1343 N N . MET A 1 164 ? -37.967 -0.288 29.245 1.00 45.28 164 MET A N 1
ATOM 1344 C CA . MET A 1 164 ? -38.289 -1.096 30.406 1.00 45.28 164 MET A CA 1
ATOM 1345 C C . MET A 1 164 ? -39.764 -0.851 30.693 1.00 45.28 164 MET A C 1
ATOM 1347 O O . MET A 1 164 ? -40.095 0.265 31.066 1.00 45.28 164 MET A O 1
ATOM 1351 N N . ASP A 1 165 ? -40.601 -1.864 30.507 1.00 42.75 165 ASP A N 1
ATOM 1352 C CA . ASP A 1 165 ? -41.872 -1.984 31.211 1.00 42.75 165 ASP A CA 1
ATOM 1353 C C . ASP A 1 165 ? -42.124 -3.477 31.489 1.00 42.75 165 ASP A C 1
ATOM 1355 O O . ASP A 1 165 ? -42.174 -4.288 30.564 1.00 42.75 165 ASP A O 1
ATOM 1359 N N . GLU A 1 166 ? -42.179 -3.748 32.799 1.00 40.34 166 GLU A N 1
ATOM 1360 C CA . GLU A 1 166 ? -42.776 -4.854 33.583 1.00 40.34 166 GLU A CA 1
ATOM 1361 C C . GLU A 1 166 ? -42.477 -6.327 33.242 1.00 40.34 166 GLU A C 1
ATOM 1363 O O . GLU A 1 166 ? -43.069 -6.908 32.306 1.00 40.34 166 GLU A O 1
#

pL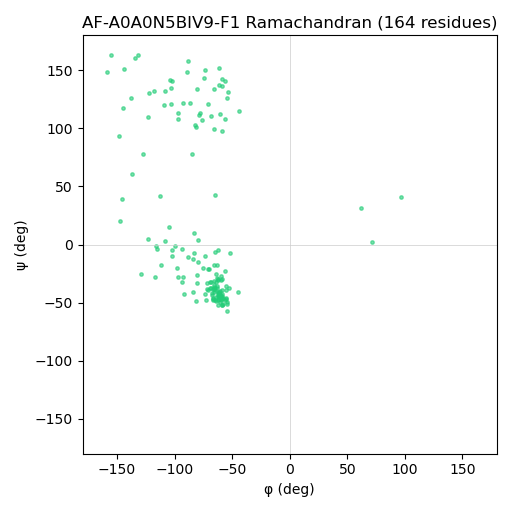DDT: mean 79.04, std 17.1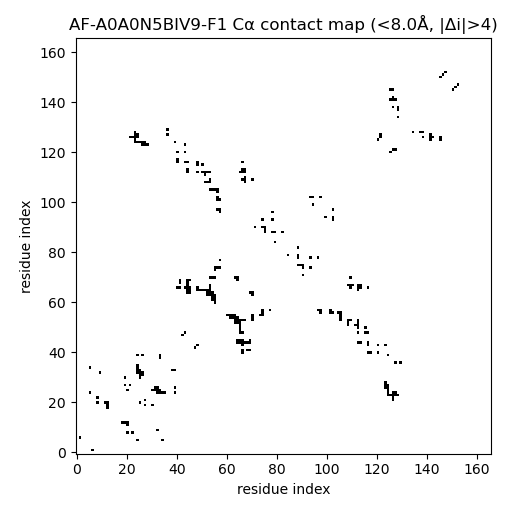2, range [37.5, 97.69]

Secondary structure (DSSP, 8-state):
---HHHHHHHHHHHH-TTS----TTB-TTT--B-SSHHHHHHHHHHHT--S--EE-SSTT---EES-HHHHHHHHHHHHHHHS-TT----GGGGGGTS-HHHHHHHHHHHHHHHHHHHHHHHHH-SS-----TTHHHHHHHHHHHHIIIIISSSTTSS--------

Solvent-accessible surface area (backbone atoms only — not comparable to full-atom values): 10008 Å² total; per-residue (Å²): 130,85,55,67,64,62,53,49,56,51,53,52,36,74,76,38,76,92,54,87,73,89,41,59,40,28,29,75,84,78,67,51,75,36,99,39,72,69,51,44,51,42,48,41,7,67,77,69,41,77,87,42,78,32,55,51,52,53,87,97,46,92,55,67,39,17,20,32,65,55,53,56,56,52,50,47,60,56,51,58,74,76,44,68,98,82,65,86,81,57,78,82,55,47,65,82,78,33,52,73,67,35,42,51,54,35,53,55,35,26,52,53,18,43,54,48,40,64,72,49,39,54,77,38,34,53,36,65,77,68,93,54,98,56,58,75,64,56,50,55,52,34,52,52,50,36,44,57,74,74,52,60,84,75,79,76,90,80,69,77,78,80,76,84,75,136

Organism: Strongyloides papillosus (NCBI:txid174720)

Radius of gyration: 21.21 Å; Cα contacts (8 Å, |Δi|>4): 172; chains: 1; bounding box: 70×30×53 Å

Sequence (166 aa):
MTDILFKGFMNIHDCFPEYVVCSDFQCIECGRYYRSVKGMKYHIGVCHQNVITINCPFENCDFKTGGGYQANDHIRTHMKKNADEKHLVSVDDLSSYVSAQNYANFNSSCERGNQVVEKIFKHFFPICISHSYDFQDYFKEDLSEFHRSYLKPYVFNYLPSLSMDE

Mean predicted aligned error: 10.68 Å

Foldseek 3Di:
DQDPVLVVLVVVCVVPVVDQSQDQAAFSPPRDGDPDPVRLLVCCFAPPQPPFWQAAQDPPGRDITLALVVSQVVVVVVVCVVDDVPDDDHSVCVPVRGPPVSNVSNVVRNVVSSVVSVVCSCVGRLRHDDPDPPRPPVNVVSVVSCCVPPVPPDPDPDDDPPPPDD